Protein AF-A0A939NSV3-F1 (afdb_monomer_lite)

Secondary structure (DSSP, 8-state):
-HHHHHHHHHHHHHTT-------SS-GGG-TTS-HHHHHHHT--

Organism: Klebsiella pneumoniae (NCBI:txid573)

Structure (mmCIF, N/CA/C/O backbone):
data_AF-A0A939NSV3-F1
#
_entry.id   AF-A0A939NSV3-F1
#
loop_
_atom_site.group_PDB
_atom_site.id
_atom_site.type_symbol
_atom_site.label_atom_id
_atom_site.label_alt_id
_atom_site.label_comp_id
_atom_site.label_asym_id
_atom_site.label_entity_id
_atom_site.label_seq_id
_atom_site.pdbx_PDB_ins_code
_atom_site.Cartn_x
_atom_site.Cartn_y
_atom_site.Cartn_z
_atom_site.occupancy
_atom_site.B_iso_or_equiv
_atom_site.auth_seq_id
_atom_site.auth_comp_id
_atom_site.auth_asym_id
_atom_site.auth_atom_id
_atom_site.pdbx_PDB_model_num
ATOM 1 N N . MET A 1 1 ? 9.999 11.463 -3.693 1.00 67.69 1 MET A N 1
ATOM 2 C CA . MET A 1 1 ? 8.797 10.801 -4.243 1.00 67.69 1 MET A CA 1
ATOM 3 C C . MET A 1 1 ? 8.431 9.507 -3.508 1.00 67.69 1 MET A C 1
ATOM 5 O O . MET A 1 1 ? 7.479 9.549 -2.746 1.00 67.69 1 MET A O 1
ATOM 9 N N . LEU A 1 2 ? 9.153 8.381 -3.654 1.00 77.81 2 LEU A N 1
ATOM 10 C CA . LEU A 1 2 ? 8.811 7.127 -2.939 1.00 77.81 2 LEU A CA 1
ATOM 11 C C . LEU A 1 2 ? 8.985 7.227 -1.412 1.00 77.81 2 LEU A C 1
ATOM 13 O O . LEU A 1 2 ? 8.115 6.780 -0.670 1.00 77.81 2 LEU A O 1
ATOM 17 N N . 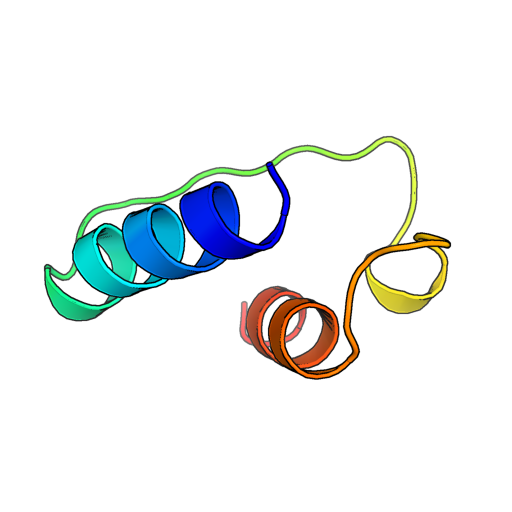GLU A 1 3 ? 10.043 7.900 -0.953 1.00 84.31 3 GLU A N 1
ATOM 18 C CA . GLU A 1 3 ? 10.253 8.196 0.474 1.00 84.31 3 GLU A CA 1
ATOM 19 C C . GLU A 1 3 ? 9.120 9.047 1.073 1.00 84.31 3 GLU A C 1
ATOM 21 O O . GLU A 1 3 ? 8.611 8.761 2.150 1.00 84.31 3 GLU A O 1
ATOM 26 N N . GLU A 1 4 ? 8.649 10.069 0.355 1.00 85.69 4 GLU A N 1
ATOM 27 C CA . GLU A 1 4 ? 7.548 10.927 0.824 1.00 85.69 4 GLU A CA 1
ATOM 28 C C . GLU A 1 4 ? 6.221 10.166 0.900 1.00 85.69 4 GLU A C 1
ATOM 30 O O . GLU A 1 4 ? 5.451 10.351 1.847 1.00 85.69 4 GLU A O 1
ATOM 35 N N . PHE A 1 5 ? 5.974 9.264 -0.058 1.00 87.12 5 PHE A N 1
ATOM 36 C CA . PHE A 1 5 ? 4.848 8.339 0.013 1.00 87.12 5 PHE A CA 1
ATOM 37 C C . PHE A 1 5 ? 4.957 7.437 1.246 1.00 87.12 5 PHE A C 1
ATOM 39 O O . PHE A 1 5 ? 3.977 7.298 1.971 1.00 87.12 5 PHE A O 1
ATOM 46 N N . PHE A 1 6 ? 6.135 6.872 1.530 1.00 87.88 6 PHE A N 1
ATOM 47 C CA . PHE A 1 6 ? 6.359 6.029 2.709 1.00 87.88 6 PHE A CA 1
ATOM 48 C C . PHE A 1 6 ? 6.097 6.779 4.021 1.00 87.88 6 PHE A C 1
ATOM 50 O O . PHE A 1 6 ? 5.410 6.256 4.899 1.00 87.88 6 PHE A O 1
ATOM 57 N N . HIS A 1 7 ? 6.603 8.006 4.155 1.00 89.81 7 HIS A N 1
ATOM 58 C CA . HIS A 1 7 ? 6.367 8.823 5.346 1.00 89.81 7 HIS A CA 1
ATOM 59 C C . HIS A 1 7 ? 4.885 9.154 5.531 1.00 89.81 7 HIS A C 1
ATOM 61 O O . HIS A 1 7 ? 4.357 9.000 6.631 1.00 89.81 7 HIS A O 1
ATOM 67 N N . THR A 1 8 ? 4.202 9.538 4.451 1.00 90.75 8 THR A N 1
ATOM 68 C CA . THR A 1 8 ? 2.761 9.819 4.489 1.00 90.75 8 THR A CA 1
ATOM 69 C C . THR A 1 8 ? 1.971 8.561 4.837 1.00 90.75 8 THR A C 1
ATOM 71 O O . THR A 1 8 ? 1.146 8.581 5.744 1.00 90.75 8 THR A O 1
ATOM 74 N N . PHE A 1 9 ? 2.261 7.444 4.171 1.00 90.38 9 PHE A N 1
ATOM 75 C CA . PHE A 1 9 ? 1.605 6.162 4.407 1.00 90.38 9 PHE A CA 1
ATOM 76 C C . PHE A 1 9 ? 1.753 5.702 5.862 1.00 90.38 9 PHE A C 1
ATOM 78 O O . PHE A 1 9 ? 0.757 5.321 6.470 1.00 90.38 9 PHE A O 1
ATOM 85 N N . ASN A 1 10 ? 2.956 5.780 6.444 1.00 88.56 10 ASN A N 1
ATOM 86 C CA . ASN A 1 10 ? 3.145 5.414 7.850 1.00 88.56 10 ASN A CA 1
ATOM 87 C C . ASN A 1 10 ? 2.409 6.354 8.800 1.00 88.56 10 ASN A C 1
ATOM 89 O O . ASN A 1 10 ? 1.785 5.862 9.727 1.00 88.56 10 ASN A O 1
ATOM 93 N N . ALA A 1 11 ? 2.425 7.669 8.565 1.00 93.69 11 ALA A N 1
ATOM 94 C CA . ALA A 1 11 ? 1.699 8.609 9.420 1.00 93.69 11 ALA A CA 1
ATOM 95 C C . ALA A 1 11 ? 0.186 8.317 9.438 1.00 93.69 11 ALA A C 1
ATOM 97 O O . ALA A 1 11 ? -0.437 8.336 10.499 1.00 93.69 11 ALA A O 1
ATOM 98 N N . LEU A 1 12 ? -0.397 7.990 8.278 1.00 92.31 12 LEU A N 1
ATOM 99 C CA . LEU A 1 12 ? -1.804 7.591 8.168 1.00 92.31 12 LEU A CA 1
ATOM 100 C C . LEU A 1 12 ? -2.062 6.230 8.848 1.00 92.31 12 LEU A C 1
ATOM 102 O O . LEU A 1 12 ? -3.056 6.073 9.559 1.00 92.31 12 LEU A O 1
ATOM 106 N N . L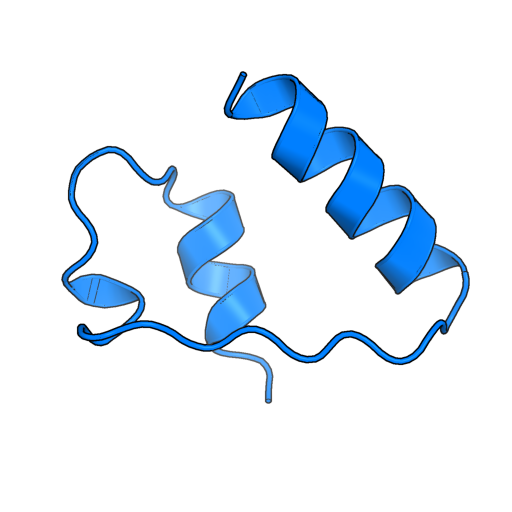EU A 1 13 ? -1.163 5.255 8.654 1.00 89.00 13 LEU A N 1
ATOM 107 C CA . LEU A 1 13 ? -1.274 3.908 9.223 1.00 89.00 13 LEU A CA 1
ATOM 108 C C . LEU A 1 13 ? -1.171 3.929 10.757 1.00 89.00 13 LEU A C 1
ATOM 110 O O . LEU A 1 13 ? -2.006 3.341 11.437 1.00 89.00 13 LEU A O 1
ATOM 114 N N . GLU A 1 14 ? -0.180 4.636 11.303 1.00 91.12 14 GLU A N 1
ATOM 115 C CA . GLU A 1 14 ? 0.008 4.845 12.746 1.00 91.12 14 GLU A CA 1
ATOM 116 C C . GLU A 1 14 ? -1.139 5.662 13.354 1.00 91.12 14 GLU A C 1
ATOM 118 O O . GLU A 1 14 ? -1.512 5.454 14.508 1.00 91.12 14 GLU A O 1
ATOM 123 N N . GLY A 1 15 ? -1.749 6.547 12.561 1.00 94.25 15 GLY A N 1
ATOM 124 C CA . GLY A 1 15 ? -2.958 7.283 12.919 1.00 94.25 15 GLY A CA 1
ATOM 125 C C . GLY A 1 15 ? -4.250 6.458 12.891 1.00 94.25 15 GLY A C 1
ATOM 126 O O . GLY A 1 15 ? -5.317 7.032 13.109 1.00 94.25 15 GLY A O 1
ATOM 127 N N . ASN A 1 16 ? -4.188 5.146 12.613 1.00 89.69 16 ASN A N 1
ATOM 128 C CA . ASN A 1 16 ? -5.349 4.263 12.415 1.00 89.69 16 ASN A 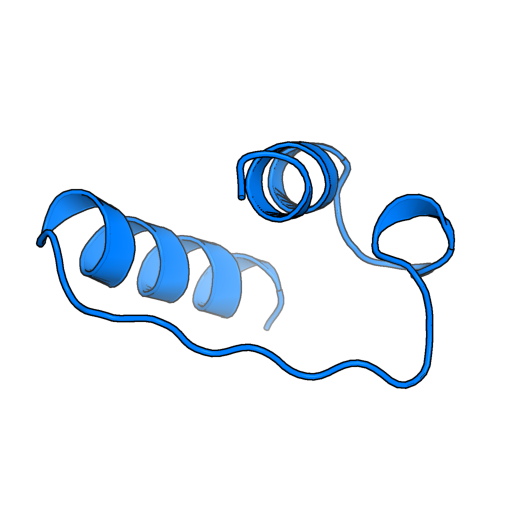CA 1
ATOM 129 C C . ASN A 1 16 ? -6.359 4.813 11.392 1.00 89.69 16 ASN A C 1
ATOM 131 O O . ASN A 1 16 ? -7.571 4.616 11.515 1.00 89.69 16 ASN A O 1
ATOM 135 N N . GLN A 1 17 ? -5.874 5.532 10.381 1.00 92.31 17 GLN A N 1
ATOM 136 C CA . GLN A 1 17 ? -6.722 6.064 9.324 1.00 92.31 17 GLN A CA 1
ATOM 137 C C . GLN A 1 17 ? -6.945 4.992 8.259 1.00 92.31 17 GLN A C 1
ATOM 139 O O . GLN A 1 17 ? -6.047 4.216 7.933 1.00 92.31 17 GLN A O 1
ATOM 144 N N . GLN A 1 18 ? -8.157 4.934 7.705 1.00 90.81 18 GLN A N 1
ATOM 145 C CA . GLN A 1 18 ? -8.467 3.982 6.645 1.00 90.81 18 GLN A CA 1
ATOM 146 C C . GLN A 1 18 ? -7.727 4.371 5.361 1.00 90.81 18 GLN A C 1
ATOM 148 O O . GLN A 1 18 ? -7.885 5.481 4.855 1.00 90.81 18 GLN A O 1
ATOM 153 N N . ILE A 1 19 ? -6.954 3.432 4.816 1.00 89.44 19 ILE A N 1
ATOM 154 C CA . ILE A 1 19 ? -6.195 3.608 3.576 1.00 89.44 19 ILE A CA 1
ATOM 155 C C . ILE A 1 19 ? -6.686 2.569 2.569 1.00 89.44 19 ILE A C 1
ATOM 157 O O . ILE A 1 19 ? -6.700 1.375 2.860 1.00 89.44 19 ILE A O 1
ATOM 161 N N . ILE A 1 20 ? -7.073 3.021 1.376 1.00 88.88 20 ILE A N 1
ATOM 162 C CA . ILE A 1 20 ? -7.431 2.153 0.250 1.00 88.88 20 ILE A CA 1
ATOM 163 C C . ILE A 1 20 ? -6.463 2.460 -0.889 1.00 88.88 20 ILE A C 1
ATOM 165 O O . ILE A 1 20 ? -6.379 3.595 -1.353 1.00 88.88 20 ILE A O 1
ATOM 169 N N . LEU A 1 21 ? -5.728 1.441 -1.330 1.00 86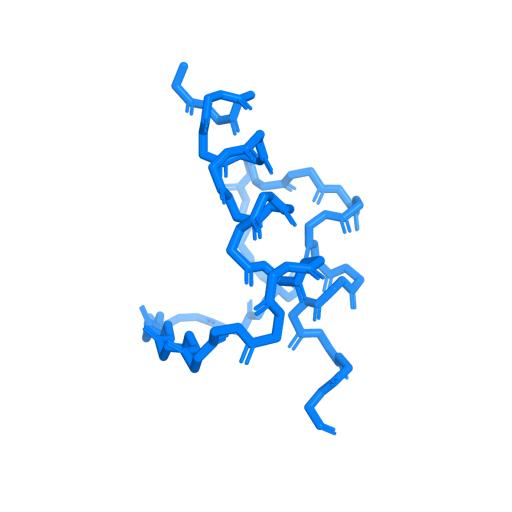.69 21 LEU A N 1
ATOM 170 C CA . LEU A 1 21 ? -4.796 1.516 -2.450 1.00 86.69 21 LEU A CA 1
ATOM 171 C C . LEU A 1 21 ? -5.248 0.536 -3.531 1.00 86.69 21 LEU A C 1
ATOM 173 O O . LEU A 1 21 ? -5.587 -0.608 -3.239 1.00 86.69 21 LEU A O 1
ATOM 177 N N . THR A 1 22 ? -5.222 0.977 -4.784 1.00 87.75 22 THR A N 1
ATOM 178 C CA . THR A 1 22 ? -5.516 0.140 -5.950 1.00 87.75 22 THR A CA 1
ATOM 179 C C . THR A 1 22 ? -4.296 0.102 -6.856 1.00 87.75 22 THR A C 1
ATOM 181 O O . THR A 1 22 ? -3.709 1.146 -7.137 1.00 87.75 22 THR A O 1
ATOM 184 N N . SER A 1 23 ? -3.933 -1.082 -7.338 1.00 85.31 23 SER A N 1
ATOM 185 C CA . SER A 1 23 ? -2.865 -1.268 -8.320 1.00 85.31 23 SER A CA 1
ATOM 186 C C . SER A 1 23 ? -3.333 -2.234 -9.404 1.00 85.31 23 SER A C 1
ATOM 188 O O . SER A 1 23 ? -4.147 -3.120 -9.151 1.00 85.31 23 SER A O 1
ATOM 190 N N . ASP A 1 24 ? -2.817 -2.043 -10.613 1.00 89.88 24 ASP A N 1
ATOM 191 C CA . ASP A 1 24 ? -2.967 -2.943 -11.756 1.00 89.88 24 ASP A CA 1
ATOM 192 C C . ASP A 1 24 ? -2.139 -4.234 -11.610 1.00 89.88 24 ASP A C 1
ATOM 194 O O . ASP A 1 24 ? -2.311 -5.165 -12.397 1.00 89.88 24 ASP A O 1
ATOM 198 N N . ARG A 1 25 ? -1.236 -4.297 -10.619 1.00 84.62 25 ARG A N 1
ATOM 199 C CA . ARG A 1 25 ? -0.311 -5.414 -10.378 1.00 84.62 25 ARG A CA 1
ATOM 200 C C . ARG A 1 25 ? -0.288 -5.814 -8.909 1.00 84.62 25 ARG A C 1
ATOM 202 O O . ARG A 1 25 ? -0.541 -5.000 -8.021 1.00 84.62 25 ARG A O 1
ATOM 209 N N . TYR A 1 26 ? 0.067 -7.068 -8.629 1.00 83.25 26 TYR A N 1
ATOM 210 C CA . TYR A 1 26 ? 0.223 -7.507 -7.243 1.00 83.25 26 TYR A CA 1
ATOM 211 C C . TYR A 1 26 ? 1.414 -6.803 -6.573 1.00 83.25 26 TYR A C 1
ATOM 213 O O . TYR A 1 26 ? 2.433 -6.601 -7.235 1.00 83.25 26 TYR A O 1
ATOM 221 N N . PRO A 1 27 ? 1.370 -6.523 -5.252 1.00 81.25 27 PRO A N 1
ATOM 222 C CA . PRO A 1 27 ? 2.452 -5.843 -4.528 1.00 81.25 27 PRO A CA 1
ATOM 223 C C . PRO A 1 27 ? 3.860 -6.405 -4.783 1.00 81.25 27 PRO A C 1
ATOM 225 O O . PRO A 1 27 ? 4.826 -5.656 -4.911 1.00 81.25 27 PRO A O 1
ATOM 228 N N . LYS A 1 28 ? 3.978 -7.733 -4.913 1.00 80.44 28 LYS A N 1
ATOM 229 C CA . LYS A 1 28 ? 5.241 -8.439 -5.192 1.00 80.44 28 LYS A CA 1
ATOM 230 C C . LYS A 1 28 ? 5.816 -8.171 -6.595 1.00 80.44 28 LYS A C 1
ATOM 232 O O . LYS A 1 28 ? 7.011 -8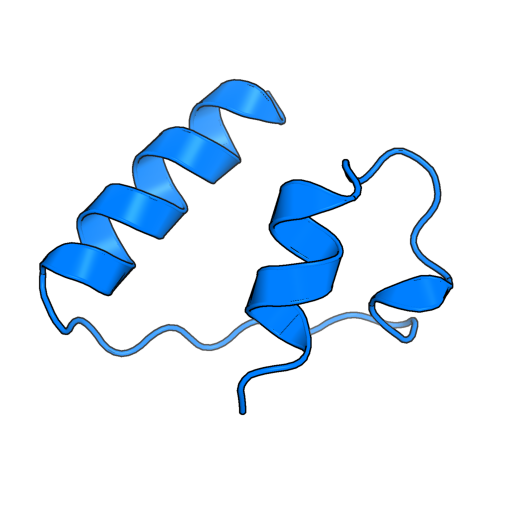.347 -6.796 1.00 80.44 28 LYS A O 1
ATOM 237 N N . GLU A 1 29 ? 4.982 -7.752 -7.544 1.00 83.44 29 GLU A N 1
ATOM 238 C CA . GLU A 1 29 ? 5.312 -7.550 -8.965 1.00 83.44 29 GLU A CA 1
ATOM 239 C C . GLU A 1 29 ? 5.580 -6.077 -9.307 1.00 83.44 29 GLU A C 1
ATOM 241 O O . GLU A 1 29 ? 5.912 -5.748 -10.449 1.00 83.44 29 GLU A O 1
ATOM 246 N N . ILE A 1 30 ? 5.436 -5.173 -8.331 1.00 83.50 30 ILE A N 1
ATOM 247 C CA . ILE A 1 30 ? 5.688 -3.748 -8.531 1.00 83.50 30 ILE A CA 1
ATOM 248 C C . ILE A 1 30 ? 7.199 -3.499 -8.491 1.00 83.50 30 ILE A C 1
ATOM 250 O O . ILE A 1 30 ? 7.845 -3.530 -7.438 1.00 83.50 30 ILE A O 1
ATOM 254 N N . ASN A 1 31 ? 7.769 -3.249 -9.667 1.00 80.06 31 ASN A N 1
ATOM 255 C CA . ASN A 1 31 ? 9.166 -2.857 -9.817 1.00 80.06 31 ASN A CA 1
ATOM 256 C C . ASN A 1 31 ? 9.360 -1.406 -9.360 1.00 80.06 31 ASN A C 1
ATOM 258 O O . ASN A 1 31 ? 8.558 -0.536 -9.685 1.00 80.06 31 ASN A O 1
ATOM 262 N N . GLY A 1 32 ? 10.432 -1.144 -8.609 1.00 78.88 32 GLY A N 1
ATOM 263 C CA . GLY A 1 32 ? 10.744 0.190 -8.083 1.00 78.88 32 GLY A CA 1
ATOM 264 C C . GLY A 1 32 ? 10.087 0.527 -6.742 1.00 78.88 32 GLY A C 1
ATOM 265 O O . GLY A 1 32 ? 10.440 1.538 -6.151 1.00 78.88 32 GLY A O 1
ATOM 266 N N . VAL A 1 33 ? 9.192 -0.321 -6.223 1.00 82.19 33 VAL A N 1
ATOM 267 C CA . VAL A 1 33 ? 8.724 -0.226 -4.833 1.00 82.19 33 VAL A CA 1
ATOM 268 C C . VAL A 1 33 ? 9.676 -0.996 -3.929 1.00 82.19 33 VAL A C 1
ATOM 270 O O . VAL A 1 33 ? 10.045 -2.136 -4.216 1.00 82.19 33 VAL A O 1
ATOM 273 N N . GLU A 1 34 ? 10.058 -0.369 -2.826 1.00 84.31 34 GLU A N 1
ATOM 274 C CA . GLU A 1 34 ? 10.954 -0.956 -1.837 1.00 84.31 34 GLU A CA 1
ATOM 275 C C . GLU A 1 34 ? 10.304 -2.120 -1.080 1.00 84.31 34 GLU A C 1
ATOM 277 O O . GLU A 1 34 ? 9.103 -2.114 -0.792 1.00 84.31 34 GLU A O 1
ATOM 282 N N . ASP A 1 35 ? 11.112 -3.099 -0.678 1.00 83.12 35 ASP A N 1
ATOM 283 C CA . ASP A 1 35 ? 10.623 -4.327 -0.040 1.00 83.12 35 ASP A CA 1
ATOM 284 C C . ASP A 1 35 ? 9.862 -4.070 1.272 1.00 83.12 35 ASP A C 1
ATOM 286 O O . ASP A 1 35 ? 8.904 -4.781 1.589 1.00 83.12 35 ASP A O 1
ATOM 290 N N . ARG A 1 36 ? 10.202 -2.993 1.999 1.00 84.50 36 ARG A N 1
ATOM 291 C CA . ARG A 1 36 ? 9.469 -2.567 3.206 1.00 84.50 36 ARG A CA 1
ATOM 292 C C . ARG A 1 36 ? 8.010 -2.200 2.917 1.00 84.50 36 ARG A C 1
ATOM 294 O O . ARG A 1 36 ? 7.140 -2.531 3.716 1.00 84.50 36 ARG A O 1
ATOM 301 N N . LEU A 1 37 ? 7.729 -1.565 1.778 1.00 82.81 37 LEU A N 1
ATOM 302 C CA . LEU A 1 37 ? 6.367 -1.219 1.362 1.00 82.81 37 LEU A CA 1
ATOM 303 C C . LEU A 1 37 ? 5.614 -2.458 0.867 1.00 82.81 37 LEU A C 1
ATOM 305 O O . LEU A 1 37 ? 4.460 -2.660 1.240 1.00 82.81 37 LEU A O 1
ATOM 309 N N . LYS A 1 38 ? 6.286 -3.340 0.114 1.00 83.00 38 LYS A N 1
ATOM 310 C CA . LYS A 1 38 ? 5.700 -4.613 -0.346 1.00 83.00 38 LYS A CA 1
ATOM 311 C C . LYS A 1 38 ? 5.234 -5.491 0.812 1.00 83.00 38 LYS A C 1
ATOM 313 O O . LYS A 1 38 ? 4.158 -6.075 0.727 1.00 83.00 38 LYS A O 1
ATOM 318 N N . SER A 1 39 ? 6.018 -5.548 1.891 1.00 82.56 39 SER A N 1
ATOM 319 C CA . SER A 1 39 ? 5.635 -6.256 3.115 1.00 82.56 39 SER A CA 1
ATOM 320 C C . SER A 1 39 ? 4.349 -5.674 3.707 1.00 82.56 39 SER A C 1
ATOM 322 O O . SER A 1 39 ? 3.404 -6.413 3.943 1.00 82.56 39 SER A O 1
ATOM 324 N N . ARG A 1 40 ? 4.247 -4.345 3.840 1.00 81.19 40 ARG A N 1
ATOM 325 C CA . ARG A 1 40 ? 3.063 -3.675 4.412 1.00 81.19 40 ARG A CA 1
ATOM 326 C C . ARG A 1 40 ? 1.792 -3.867 3.581 1.00 81.19 40 ARG A C 1
ATOM 328 O O . ARG A 1 40 ? 0.723 -4.010 4.159 1.00 81.19 40 ARG A O 1
ATOM 335 N N . PHE A 1 41 ? 1.895 -3.924 2.253 1.00 81.56 41 PHE A N 1
ATOM 336 C CA . PHE A 1 41 ? 0.747 -4.193 1.376 1.00 81.56 41 PHE A CA 1
ATOM 337 C C . PHE A 1 41 ? 0.215 -5.630 1.479 1.00 81.56 41 PHE A C 1
ATOM 339 O O . PHE A 1 41 ? -0.909 -5.891 1.062 1.00 81.56 41 PHE A O 1
ATOM 346 N N . GLY A 1 42 ? 1.012 -6.564 2.007 1.00 71.06 42 GLY A N 1
ATOM 347 C CA . GLY A 1 42 ? 0.604 -7.953 2.222 1.00 71.06 42 GLY A CA 1
ATOM 348 C C . GLY A 1 42 ? -0.115 -8.209 3.549 1.00 71.06 42 GLY A C 1
ATOM 349 O O . GLY A 1 42 ? -0.594 -9.320 3.749 1.00 71.06 42 GLY A O 1
ATOM 350 N N . TRP A 1 43 ? -0.184 -7.221 4.448 1.00 66.62 43 TRP A N 1
ATOM 351 C CA . TRP A 1 43 ? -0.793 -7.341 5.783 1.00 66.62 43 TRP A CA 1
ATOM 352 C C . TRP A 1 43 ? -2.265 -6.893 5.800 1.00 66.62 43 TRP A C 1
ATOM 354 O O . TRP A 1 43 ? -2.684 -6.180 6.709 1.00 66.62 43 TRP A O 1
ATOM 364 N N . GLY A 1 44 ? -3.022 -7.276 4.767 1.00 56.62 44 GLY A N 1
ATOM 365 C CA . GLY A 1 44 ? -4.473 -7.070 4.712 1.00 56.62 44 GLY A CA 1
ATOM 366 C C . GLY A 1 44 ? -5.211 -7.854 5.787 1.00 56.62 44 GLY A C 1
ATOM 367 O O . GLY A 1 44 ? -4.874 -9.046 5.965 1.00 56.62 44 GLY A O 1
#

Radius of gyration: 10.47 Å; chains: 1; bounding box: 19×19×25 Å

Sequence (44 aa):
MLEEFFHTFNALLEGNQ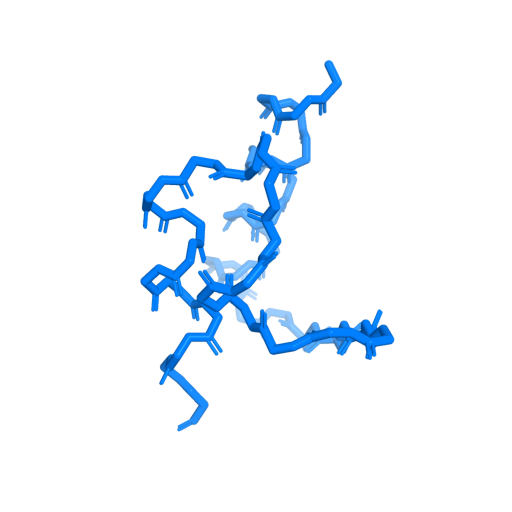QIILTSDRYPKEINGVEDRLKSRFGWG

Foldseek 3Di:
DLVVVVVVVVVCVVVVHDDDDDDPDQLVPDPPHDPVVSVVSPPD

InterPro domains:
  IPR013317 Chromosomal replication initiator protein DnaA, ATPAse domain [PF00308] (3-44)
  IPR027417 P-loop containing nucleoside triphosphate hydrolase [G3DSA:3.40.50.300] (2-44)

pLDDT: mean 84.23, std 7.35, range [56.62, 94.25]